Protein AF-A0A7C4C7X8-F1 (afdb_monomer_lite)

Secondary structure (DSSP, 8-state):
--HHHHHH-GGGSPPP---HHHHHHHHHHHHHSSSS---HHHHHHHHHTTS-SS-SSGGG-HHHHHHHHHHHHHTTHHHHH-EETTTTEE--

Sequence (92 aa):
MSDQESNKYPLRKSVIGLQDSLKSPIKNILSIGHVPIFSRYIQRVRTKIGLPGVPPTAYSDKNVVAQILDLARAVNVEGKIGFDTNKKNFKY

Radius of gyration: 18.03 Å; chains: 1; bounding box: 46×19×49 Å

Foldseek 3Di:
DDPVVCVVPVVPDQDAADDPVCQQQVLCCLQQVGRDDQDPVQLVVCVVVVHHSDDPGSNVPPVSSVVSLVVCVVVVVCRRHQQDSVVSHHPD

pLDDT: mean 89.53, std 7.12, range [61.59, 97.31]

Structure (mmCIF, N/CA/C/O backbone):
data_AF-A0A7C4C7X8-F1
#
_entry.id   AF-A0A7C4C7X8-F1
#
loop_
_atom_site.group_PDB
_atom_site.id
_atom_site.type_symbol
_atom_site.label_atom_id
_atom_site.label_alt_id
_atom_site.label_comp_id
_atom_site.label_asym_id
_atom_site.label_entity_id
_atom_site.label_seq_id
_atom_site.pdbx_PDB_ins_code
_atom_site.Cartn_x
_atom_site.Cartn_y
_atom_site.Cartn_z
_atom_site.occupancy
_atom_site.B_iso_or_equiv
_atom_site.auth_seq_id
_atom_site.auth_comp_id
_atom_site.auth_asym_id
_atom_site.auth_atom_id
_atom_site.pdbx_PDB_model_num
ATOM 1 N N . MET A 1 1 ? -18.170 -8.181 22.093 1.00 61.59 1 MET A N 1
ATOM 2 C CA . MET A 1 1 ? -18.519 -7.605 23.408 1.00 61.59 1 MET A CA 1
ATOM 3 C C . MET A 1 1 ? -19.776 -6.787 23.234 1.00 61.59 1 MET A C 1
ATOM 5 O O . MET A 1 1 ? -19.908 -6.143 22.203 1.00 61.59 1 MET A O 1
ATOM 9 N N . SER A 1 2 ? -20.697 -6.861 24.189 1.00 72.62 2 SER A N 1
ATOM 10 C CA . SER A 1 2 ? -21.898 -6.020 24.179 1.00 72.62 2 SER A CA 1
ATOM 11 C C . SER A 1 2 ? -21.517 -4.562 24.459 1.00 72.62 2 SER A C 1
ATOM 13 O O . SER A 1 2 ? -20.610 -4.306 25.255 1.00 72.62 2 SER A O 1
ATOM 15 N N . ASP A 1 3 ? -22.219 -3.601 23.857 1.00 68.06 3 ASP A N 1
ATOM 16 C CA . ASP A 1 3 ? -22.009 -2.163 24.091 1.00 68.06 3 ASP A CA 1
ATOM 17 C C . ASP A 1 3 ? -22.131 -1.784 25.576 1.00 68.06 3 ASP A C 1
ATOM 19 O O . ASP A 1 3 ? -21.428 -0.898 26.069 1.00 68.06 3 ASP A O 1
ATOM 23 N N . GLN A 1 4 ? -22.965 -2.515 26.322 1.00 71.12 4 GLN A N 1
ATOM 24 C CA . GLN A 1 4 ? -23.126 -2.345 27.767 1.00 71.12 4 GLN A CA 1
ATOM 25 C C . GLN A 1 4 ? -21.847 -2.688 28.548 1.00 71.12 4 GLN A C 1
ATOM 27 O O . GLN A 1 4 ? -21.506 -2.017 29.522 1.00 71.12 4 GLN A O 1
ATOM 32 N N . GLU A 1 5 ? -21.109 -3.707 28.109 1.00 74.25 5 GLU A N 1
ATOM 33 C CA . GLU A 1 5 ? -19.874 -4.158 28.756 1.00 74.25 5 GLU A CA 1
ATOM 34 C C . GLU A 1 5 ? -18.716 -3.181 28.484 1.00 74.25 5 GLU A C 1
ATOM 36 O O . GLU A 1 5 ? -17.944 -2.839 29.383 1.00 74.25 5 GLU A O 1
ATOM 41 N N . SER A 1 6 ? -18.660 -2.649 27.259 1.00 72.12 6 SER A N 1
ATOM 42 C CA . SER A 1 6 ? -17.682 -1.653 26.803 1.00 72.12 6 SER A CA 1
ATOM 43 C C . SER A 1 6 ? -17.767 -0.323 27.565 1.00 72.12 6 SER A C 1
ATOM 45 O O . SER A 1 6 ? -16.751 0.349 27.750 1.00 72.12 6 SER A O 1
ATOM 47 N N . ASN A 1 7 ? -18.962 0.071 28.019 1.00 78.06 7 ASN A N 1
ATOM 48 C CA . ASN A 1 7 ? -19.154 1.278 28.831 1.00 78.06 7 ASN A CA 1
ATOM 49 C C . ASN A 1 7 ? -18.694 1.096 30.279 1.00 78.06 7 ASN A C 1
ATOM 51 O O . ASN A 1 7 ? -18.181 2.037 30.880 1.00 78.06 7 ASN A O 1
ATOM 55 N N . LYS A 1 8 ? -18.827 -0.117 30.825 1.00 85.94 8 LYS A N 1
ATOM 56 C CA . LYS A 1 8 ? -18.375 -0.440 32.183 1.00 85.94 8 LYS A CA 1
ATOM 57 C C . LYS A 1 8 ? -16.851 -0.590 32.268 1.00 85.94 8 LYS A C 1
ATOM 59 O O . LYS A 1 8 ? -16.267 -0.284 33.304 1.00 85.94 8 LYS A O 1
ATOM 64 N N . TYR A 1 9 ? -16.206 -1.025 31.182 1.00 85.00 9 TYR A N 1
ATOM 65 C CA . TYR A 1 9 ? -14.760 -1.254 31.117 1.00 85.00 9 TYR A CA 1
ATOM 66 C C . TYR A 1 9 ? -14.119 -0.533 29.917 1.00 85.00 9 TYR A C 1
ATOM 68 O O . TYR A 1 9 ? -13.788 -1.170 28.916 1.00 85.00 9 TYR A O 1
ATOM 76 N N . PRO A 1 10 ? -13.886 0.789 30.002 1.00 76.88 10 PRO A N 1
ATOM 77 C CA . PRO A 1 10 ? -13.427 1.593 28.866 1.00 76.88 10 PRO A CA 1
ATOM 78 C C . PRO A 1 10 ? -12.067 1.158 28.301 1.00 76.88 10 PRO A C 1
ATOM 80 O O . PRO A 1 10 ? -11.855 1.249 27.097 1.00 76.88 10 PRO A O 1
ATOM 83 N N . LEU A 1 11 ? -11.175 0.616 29.134 1.00 81.75 11 LEU A N 1
ATOM 84 C CA . LEU A 1 11 ? -9.872 0.089 28.701 1.00 81.75 11 LEU A CA 1
ATOM 85 C C . LEU A 1 11 ? -9.967 -1.227 27.909 1.00 81.75 11 LEU A C 1
ATOM 87 O O . LEU A 1 11 ? -8.983 -1.648 27.312 1.00 81.75 11 LEU A O 1
ATOM 91 N N . ARG A 1 12 ? -11.135 -1.885 27.897 1.00 80.25 12 ARG A N 1
ATOM 92 C CA . ARG A 1 12 ? -11.391 -3.091 27.091 1.00 80.25 12 ARG A CA 1
ATOM 93 C C . ARG A 1 12 ? -11.938 -2.767 25.700 1.00 80.25 12 ARG A C 1
ATOM 95 O O . ARG A 1 12 ? -12.192 -3.684 24.924 1.00 80.25 12 ARG A O 1
ATOM 102 N N . LYS A 1 13 ? -12.144 -1.485 25.378 1.00 79.25 13 LYS A N 1
ATOM 103 C CA . LYS A 1 13 ? -12.591 -1.069 24.046 1.00 79.25 13 LYS A CA 1
ATOM 104 C C . LYS A 1 13 ? -11.523 -1.418 23.013 1.00 79.25 13 LYS A C 1
ATOM 106 O O . LYS A 1 13 ? -10.335 -1.183 23.226 1.00 79.25 13 LYS A O 1
ATOM 111 N N . SER A 1 14 ? -11.955 -1.958 21.878 1.00 75.12 14 SER A N 1
ATOM 112 C CA . SER A 1 14 ? -11.073 -2.190 20.739 1.00 75.12 14 SER A CA 1
ATOM 113 C C . SER A 1 14 ? -10.546 -0.853 20.227 1.00 75.12 14 SER A C 1
ATOM 115 O O . SER A 1 14 ? -11.329 0.008 19.819 1.00 75.12 14 SER A O 1
ATOM 117 N N . VAL A 1 15 ? -9.228 -0.681 20.240 1.00 78.88 15 VAL A N 1
ATOM 118 C CA . VAL A 1 15 ? -8.584 0.481 19.629 1.00 78.88 15 VAL A CA 1
ATOM 119 C C . VAL A 1 15 ? -8.639 0.300 18.117 1.00 78.88 15 VAL A C 1
ATOM 121 O O . VAL A 1 15 ? -8.069 -0.650 17.585 1.00 78.88 15 VAL A O 1
ATOM 124 N N . ILE A 1 16 ? -9.348 1.200 17.440 1.00 82.69 16 ILE A N 1
ATOM 125 C CA . ILE A 1 16 ? -9.382 1.262 15.981 1.00 82.69 16 ILE A CA 1
ATOM 126 C C . ILE A 1 16 ? -8.357 2.299 15.555 1.00 82.69 16 ILE A C 1
ATOM 128 O O . ILE A 1 16 ? -8.450 3.466 15.934 1.00 82.69 16 ILE A O 1
ATOM 132 N N . GLY A 1 17 ? -7.387 1.872 14.759 1.00 83.38 17 GLY A N 1
ATOM 133 C CA . GLY A 1 17 ? -6.373 2.763 14.221 1.00 83.38 17 GLY A CA 1
ATOM 134 C C . GLY A 1 17 ? -5.003 2.120 14.180 1.00 83.38 17 GLY A C 1
ATOM 135 O O . GLY A 1 17 ? -4.790 0.984 14.600 1.00 83.38 17 GLY A O 1
ATOM 136 N N . LEU A 1 18 ? -4.067 2.873 13.632 1.00 88.25 18 LEU A N 1
ATOM 137 C CA . LEU A 1 18 ? -2.703 2.440 13.413 1.00 88.25 18 LEU A CA 1
ATOM 138 C C . LEU A 1 18 ? -1.768 3.561 13.861 1.00 88.25 18 LEU A C 1
ATOM 140 O O . LEU A 1 18 ? -2.098 4.735 13.695 1.00 88.25 18 LEU A O 1
ATOM 144 N N . GLN A 1 19 ? -0.598 3.209 14.392 1.00 89.31 19 GLN A N 1
ATOM 145 C CA . GLN A 1 19 ? 0.450 4.192 14.665 1.00 89.31 19 GLN A CA 1
ATOM 146 C C . GLN A 1 19 ? 0.810 4.945 13.377 1.00 89.31 19 GLN A C 1
ATOM 148 O O . GLN A 1 19 ? 0.926 4.331 12.312 1.00 89.31 19 GLN A O 1
ATOM 153 N N . ASP A 1 20 ? 1.019 6.260 13.467 1.00 90.12 20 ASP A N 1
ATOM 154 C CA . ASP A 1 20 ? 1.247 7.110 12.289 1.00 90.12 20 ASP A CA 1
ATOM 155 C C . ASP A 1 20 ? 2.459 6.668 11.458 1.00 90.12 20 ASP A C 1
ATOM 157 O O . ASP A 1 20 ? 2.417 6.692 10.226 1.00 90.12 20 ASP A O 1
ATOM 161 N N . SER A 1 21 ? 3.502 6.162 12.121 1.00 92.88 21 SER A N 1
ATOM 162 C CA . SER A 1 21 ? 4.697 5.593 11.483 1.00 92.88 21 SER A CA 1
ATOM 163 C C . SER A 1 21 ? 4.388 4.417 10.550 1.00 92.88 21 SER A C 1
ATOM 165 O O . SER A 1 21 ? 5.098 4.200 9.568 1.00 92.88 21 SER A O 1
ATOM 167 N N . LEU A 1 22 ? 3.315 3.672 10.821 1.00 92.06 22 LEU A N 1
ATOM 168 C CA . LEU A 1 22 ? 2.910 2.500 10.051 1.00 92.06 22 LEU A CA 1
ATOM 169 C C . LEU A 1 22 ? 1.882 2.836 8.963 1.00 92.06 22 LEU A C 1
ATOM 171 O O . LEU A 1 22 ? 1.720 2.051 8.025 1.00 92.06 22 LEU A O 1
ATOM 175 N N . LYS A 1 23 ? 1.210 3.996 9.035 1.00 92.62 23 LYS A N 1
ATOM 176 C CA . LYS A 1 23 ? 0.147 4.361 8.080 1.00 92.62 23 LYS A CA 1
ATOM 177 C C . LYS A 1 23 ? 0.685 4.397 6.652 1.00 92.62 23 LYS A C 1
ATOM 179 O O . LYS A 1 23 ? 0.112 3.780 5.759 1.00 92.62 23 LYS A O 1
ATOM 184 N N . SER A 1 24 ? 1.817 5.060 6.425 1.00 92.94 24 SER A N 1
ATOM 185 C CA . SER A 1 24 ? 2.401 5.176 5.081 1.00 92.94 24 SER A CA 1
ATOM 186 C C . SER A 1 24 ? 2.822 3.814 4.484 1.00 92.94 24 SER A C 1
ATOM 188 O O . SER A 1 24 ? 2.327 3.472 3.406 1.00 92.94 24 SER A O 1
ATOM 190 N N . PRO A 1 25 ? 3.623 2.974 5.176 1.00 93.94 25 PRO A N 1
ATOM 191 C CA . PRO A 1 25 ? 3.948 1.625 4.707 1.00 93.94 25 PRO A CA 1
ATOM 192 C C . PRO A 1 25 ? 2.727 0.760 4.378 1.00 93.94 25 PRO A C 1
ATOM 194 O O . PRO A 1 25 ? 2.675 0.164 3.302 1.00 93.94 25 PRO A O 1
ATOM 197 N N . ILE A 1 26 ? 1.727 0.710 5.266 1.00 94.06 26 ILE A N 1
ATOM 198 C CA . ILE A 1 26 ? 0.534 -0.122 5.054 1.00 94.06 26 ILE A CA 1
ATOM 199 C C . ILE A 1 26 ? -0.307 0.412 3.895 1.00 94.06 26 ILE A C 1
ATOM 201 O O . ILE A 1 26 ? -0.738 -0.367 3.044 1.00 94.06 26 ILE A O 1
ATOM 205 N N . LYS A 1 27 ? -0.495 1.735 3.806 1.00 94.62 27 LYS A N 1
ATOM 206 C CA . LYS A 1 27 ? -1.192 2.357 2.674 1.00 94.62 27 LYS A CA 1
ATOM 207 C C . LYS A 1 27 ? -0.549 1.964 1.354 1.00 94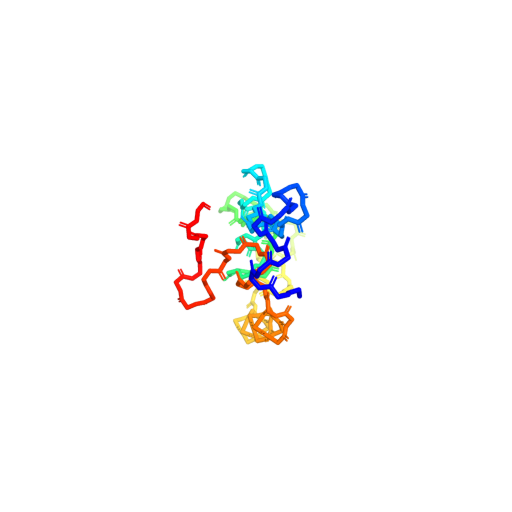.62 27 LYS A C 1
ATOM 209 O O . LYS A 1 27 ? -1.267 1.627 0.414 1.00 94.62 27 LYS A O 1
ATOM 214 N N . ASN A 1 28 ? 0.778 1.988 1.281 1.00 94.44 28 ASN A N 1
ATOM 215 C CA . ASN A 1 28 ? 1.490 1.631 0.065 1.00 94.44 28 ASN A CA 1
ATOM 216 C C . ASN A 1 28 ? 1.308 0.143 -0.263 1.00 94.44 28 ASN A C 1
ATOM 218 O O . ASN A 1 28 ? 0.924 -0.177 -1.385 1.00 94.44 28 ASN A O 1
ATOM 222 N N . ILE A 1 29 ? 1.443 -0.766 0.707 1.00 94.12 29 ILE A N 1
ATOM 223 C CA . ILE A 1 29 ? 1.188 -2.199 0.472 1.00 94.12 29 ILE A CA 1
ATOM 224 C C . ILE A 1 29 ? -0.216 -2.415 -0.110 1.00 94.12 29 ILE A C 1
ATOM 226 O O . ILE A 1 29 ? -0.362 -3.089 -1.126 1.00 94.12 29 ILE A O 1
ATOM 230 N N . LEU A 1 30 ? -1.238 -1.799 0.485 1.00 94.00 30 LEU A N 1
ATOM 231 C CA . LEU A 1 30 ? -2.628 -1.971 0.056 1.00 94.00 30 LEU A CA 1
ATOM 232 C C . LEU A 1 30 ? -2.948 -1.263 -1.269 1.00 94.00 30 LEU A C 1
ATOM 234 O O . LEU A 1 30 ? -3.837 -1.689 -1.999 1.00 94.00 30 LEU A O 1
ATOM 238 N N . SER A 1 31 ? -2.249 -0.175 -1.596 1.00 92.00 31 SER A N 1
ATOM 239 C CA . SER A 1 31 ? -2.576 0.651 -2.769 1.00 92.00 31 SER A CA 1
ATOM 240 C C . SER A 1 31 ? -1.758 0.308 -4.009 1.00 92.00 31 SER A C 1
ATOM 242 O O . SER A 1 31 ? -2.259 0.467 -5.122 1.00 92.00 31 SER A O 1
ATOM 244 N N . ILE A 1 32 ? -0.505 -0.104 -3.816 1.00 92.75 32 ILE A N 1
ATOM 245 C CA . ILE A 1 32 ? 0.491 -0.334 -4.870 1.00 92.75 32 ILE A CA 1
ATOM 246 C C . ILE A 1 32 ? 1.227 -1.671 -4.707 1.00 92.75 32 ILE A C 1
ATOM 248 O O . ILE A 1 32 ? 2.175 -1.920 -5.439 1.00 92.75 32 ILE A O 1
ATOM 252 N N . GLY A 1 33 ? 0.857 -2.523 -3.745 1.00 92.19 33 GLY A N 1
ATOM 253 C CA . GLY A 1 33 ? 1.461 -3.852 -3.582 1.00 92.19 33 GLY A CA 1
ATOM 254 C C . GLY A 1 33 ? 2.914 -3.843 -3.096 1.00 92.19 33 GLY A C 1
ATOM 255 O O . GLY A 1 33 ? 3.617 -4.838 -3.255 1.00 92.19 33 GLY A O 1
ATOM 256 N N . HIS A 1 34 ? 3.403 -2.726 -2.548 1.00 93.50 34 HIS A N 1
ATOM 257 C CA . HIS A 1 34 ? 4.801 -2.580 -2.134 1.00 93.50 34 HIS A CA 1
ATOM 258 C C . HIS A 1 34 ? 4.966 -1.519 -1.042 1.00 93.50 34 HIS A C 1
ATOM 260 O O . HIS A 1 34 ? 4.166 -0.595 -0.966 1.00 93.50 34 HIS A O 1
ATOM 266 N N . VAL A 1 35 ? 6.027 -1.611 -0.229 1.00 89.25 35 VAL A N 1
ATOM 267 C CA . VAL A 1 35 ? 6.300 -0.638 0.847 1.00 89.25 35 VAL A CA 1
ATOM 268 C C . VAL A 1 35 ? 6.832 0.697 0.292 1.00 89.25 35 VAL A C 1
ATOM 270 O O . VAL A 1 35 ? 6.151 1.711 0.444 1.00 89.25 35 VAL A O 1
ATOM 273 N N . PRO A 1 36 ? 8.006 0.758 -0.371 1.00 87.56 36 PRO A N 1
ATOM 274 C CA . PRO A 1 36 ? 8.446 1.978 -1.046 1.00 87.56 36 PRO A CA 1
ATOM 275 C C . PRO A 1 36 ? 7.844 2.137 -2.445 1.00 87.56 36 PRO A C 1
ATOM 277 O O . PRO A 1 36 ? 7.688 1.170 -3.190 1.00 87.56 36 PRO A O 1
ATOM 280 N N . ILE A 1 37 ? 7.610 3.393 -2.829 1.00 87.69 37 ILE A N 1
ATOM 281 C CA . ILE A 1 37 ? 7.369 3.791 -4.218 1.00 87.69 37 ILE A CA 1
ATOM 282 C C . ILE A 1 37 ? 8.718 3.818 -4.951 1.00 87.69 37 ILE A C 1
ATOM 284 O O . ILE A 1 37 ? 9.681 4.423 -4.474 1.00 87.69 37 ILE A O 1
ATOM 288 N N . PHE A 1 38 ? 8.794 3.201 -6.131 1.00 88.69 38 PHE A N 1
ATOM 289 C CA . PHE A 1 38 ? 10.009 3.217 -6.942 1.00 88.69 38 PHE A CA 1
ATOM 290 C C . PHE A 1 38 ? 10.196 4.573 -7.620 1.00 88.69 38 PHE A C 1
ATOM 292 O O . PHE A 1 38 ? 9.506 4.908 -8.583 1.00 88.69 38 PHE A O 1
ATOM 299 N N . SER A 1 39 ? 11.177 5.342 -7.148 1.00 91.25 39 SER A N 1
ATOM 300 C CA . SER A 1 39 ? 11.555 6.602 -7.787 1.00 91.25 39 SER A CA 1
ATOM 301 C C . SER A 1 39 ? 12.138 6.369 -9.186 1.00 91.25 39 SER A C 1
ATOM 303 O O . SER A 1 39 ? 12.739 5.330 -9.474 1.00 91.25 39 SER A O 1
ATOM 305 N N . ARG A 1 40 ? 12.045 7.384 -10.056 1.00 92.69 40 ARG A N 1
ATOM 306 C CA . ARG A 1 40 ? 12.671 7.360 -11.394 1.00 92.69 40 ARG A CA 1
ATOM 307 C C . ARG A 1 40 ? 14.180 7.106 -11.335 1.00 92.69 40 ARG A C 1
ATOM 309 O O . A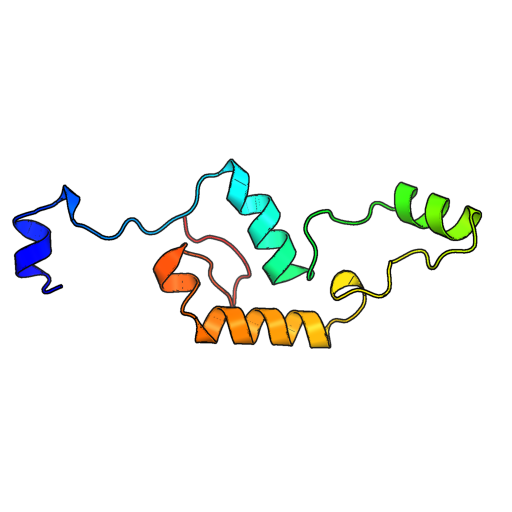RG A 1 40 ? 14.755 6.580 -12.282 1.00 92.69 40 ARG A O 1
ATOM 316 N N . TYR A 1 41 ? 14.843 7.503 -10.247 1.00 94.75 41 TYR A N 1
ATOM 317 C CA . TYR A 1 41 ? 16.259 7.210 -10.044 1.00 94.75 41 TYR A CA 1
ATOM 318 C C . TYR A 1 41 ? 16.497 5.702 -9.910 1.00 94.75 41 TYR A C 1
ATOM 320 O O . TYR A 1 41 ? 17.282 5.152 -10.677 1.00 94.75 41 TYR A O 1
ATOM 328 N N . ILE A 1 42 ? 15.757 5.022 -9.028 1.00 92.31 42 ILE A N 1
ATOM 329 C CA . ILE A 1 42 ? 15.907 3.574 -8.821 1.00 92.31 42 ILE A CA 1
ATOM 330 C C . ILE A 1 42 ? 15.576 2.807 -10.106 1.00 92.31 42 ILE A C 1
ATOM 332 O O . ILE A 1 42 ? 16.308 1.894 -10.478 1.00 92.31 42 ILE A O 1
ATOM 336 N N . GLN A 1 43 ? 14.528 3.212 -10.829 1.00 94.75 43 GLN A N 1
ATOM 337 C CA . GLN A 1 43 ? 14.158 2.576 -12.099 1.00 94.75 43 GLN A CA 1
ATOM 338 C C . GLN A 1 43 ? 15.286 2.660 -13.144 1.00 94.75 43 GLN A C 1
ATOM 340 O O . GLN A 1 43 ? 15.603 1.670 -13.809 1.00 94.75 43 GLN A O 1
ATOM 345 N N . ARG A 1 44 ? 15.947 3.823 -13.253 1.00 96.00 44 ARG A N 1
ATOM 346 C CA . ARG A 1 44 ? 17.100 4.016 -14.148 1.00 96.00 44 ARG A CA 1
ATOM 347 C C . ARG A 1 44 ? 18.308 3.189 -13.723 1.00 96.00 44 ARG A C 1
ATOM 349 O O . ARG A 1 44 ? 18.934 2.566 -14.574 1.00 96.00 44 ARG A O 1
ATOM 356 N N . VAL A 1 45 ? 18.618 3.156 -12.425 1.00 96.19 45 VAL A N 1
ATOM 357 C CA . VAL A 1 45 ? 19.725 2.348 -11.890 1.00 96.19 45 VAL A CA 1
ATOM 358 C C . VAL A 1 45 ? 19.503 0.867 -12.196 1.00 96.19 45 VAL A C 1
ATOM 360 O O . VAL A 1 45 ? 20.416 0.222 -12.699 1.00 96.19 45 VAL A O 1
ATOM 363 N N . ARG A 1 46 ? 18.284 0.352 -11.984 1.00 95.31 46 ARG A N 1
ATOM 364 C CA . ARG A 1 46 ? 17.915 -1.036 -12.311 1.00 95.31 46 ARG A CA 1
ATOM 365 C C . ARG A 1 46 ? 18.112 -1.347 -13.791 1.00 95.31 46 ARG A C 1
ATOM 367 O O . ARG A 1 46 ? 18.768 -2.327 -14.123 1.00 95.31 46 ARG A O 1
ATOM 374 N N . THR A 1 47 ? 17.628 -0.466 -14.661 1.00 96.69 47 THR A N 1
ATOM 375 C CA . THR A 1 47 ? 17.780 -0.631 -16.114 1.00 96.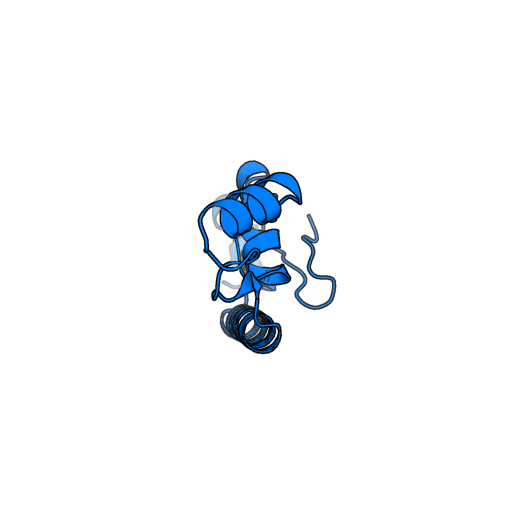69 47 THR A CA 1
ATOM 376 C C . THR A 1 47 ? 19.254 -0.624 -16.531 1.00 96.69 47 THR A C 1
ATOM 378 O O . THR A 1 47 ? 19.663 -1.432 -17.358 1.00 96.69 47 THR A O 1
ATOM 381 N N . LYS A 1 48 ? 20.085 0.229 -15.911 1.00 97.31 48 LYS A N 1
ATOM 382 C CA . LYS A 1 48 ? 21.530 0.308 -16.187 1.00 97.31 48 LYS A CA 1
ATOM 383 C C . LYS A 1 48 ? 22.277 -0.989 -15.854 1.00 97.31 48 LYS A C 1
ATOM 385 O O . LYS A 1 48 ? 23.268 -1.290 -16.508 1.00 97.31 48 LYS A O 1
ATOM 390 N N . ILE A 1 49 ? 21.808 -1.747 -14.864 1.00 96.94 49 ILE A N 1
ATOM 391 C CA . ILE A 1 49 ? 22.380 -3.050 -14.486 1.00 96.94 49 ILE A CA 1
ATOM 392 C C . ILE A 1 49 ? 21.674 -4.234 -15.169 1.00 96.94 49 ILE A C 1
ATOM 394 O O . ILE A 1 49 ? 21.828 -5.371 -14.737 1.00 96.94 49 ILE A O 1
ATOM 398 N N . GLY A 1 50 ? 20.878 -3.977 -16.215 1.00 96.44 50 GLY A N 1
ATOM 399 C CA . GLY A 1 50 ? 20.191 -5.011 -16.994 1.00 96.44 50 GLY A CA 1
ATOM 400 C C . GLY A 1 50 ? 18.937 -5.590 -16.335 1.00 96.44 50 GLY A C 1
ATOM 401 O O . GLY A 1 50 ? 18.390 -6.574 -16.825 1.00 96.44 50 GLY A O 1
ATOM 402 N N . LEU A 1 51 ? 18.455 -4.999 -15.238 1.00 95.50 51 LEU A N 1
ATOM 403 C CA . LEU A 1 51 ? 17.214 -5.418 -14.590 1.00 95.50 51 LEU A CA 1
ATOM 404 C C . LEU A 1 51 ? 16.010 -4.630 -15.124 1.00 95.50 51 LEU A C 1
ATOM 406 O O . LEU A 1 51 ? 16.144 -3.458 -15.480 1.00 95.50 51 LEU A O 1
ATOM 410 N N . PRO A 1 52 ? 14.795 -5.208 -15.073 1.00 93.19 52 PRO A N 1
ATOM 411 C CA . PRO A 1 52 ? 13.570 -4.467 -15.343 1.00 93.19 52 PRO A CA 1
ATOM 412 C C . PRO A 1 52 ? 13.474 -3.225 -14.450 1.00 93.19 52 PRO A C 1
ATOM 414 O O . PRO A 1 52 ? 13.677 -3.315 -13.231 1.00 93.19 52 PRO A O 1
ATOM 417 N N . GLY A 1 53 ? 13.148 -2.071 -15.045 1.00 91.88 53 GLY A N 1
ATOM 418 C CA . GLY A 1 53 ? 13.071 -0.790 -14.331 1.00 91.88 53 GLY A CA 1
ATOM 419 C C . GLY A 1 53 ? 12.134 -0.842 -13.123 1.00 91.88 53 GLY A C 1
ATOM 420 O O . GLY A 1 53 ? 12.442 -0.289 -12.069 1.00 91.88 53 GLY A O 1
ATOM 421 N N . VAL A 1 54 ? 11.051 -1.606 -13.233 1.00 90.75 54 VAL A N 1
ATOM 422 C CA . VAL A 1 54 ? 10.159 -1.963 -12.129 1.00 90.75 54 VAL A CA 1
ATOM 423 C C . VAL A 1 54 ? 10.329 -3.456 -11.828 1.00 90.75 54 VAL A C 1
ATOM 425 O O . VAL A 1 54 ? 10.386 -4.243 -12.772 1.00 90.75 54 VAL A O 1
ATOM 428 N N . PRO A 1 55 ? 10.457 -3.879 -10.557 1.00 90.25 55 PRO A N 1
ATOM 429 C CA . PRO A 1 55 ? 10.593 -5.296 -10.236 1.00 90.25 55 PRO A CA 1
ATOM 430 C C . PRO A 1 55 ? 9.316 -6.082 -10.587 1.00 90.25 55 PRO A C 1
ATOM 432 O O . PRO A 1 55 ? 8.223 -5.527 -10.464 1.00 90.25 55 PRO A O 1
ATOM 435 N N . PRO A 1 56 ? 9.434 -7.371 -10.959 1.00 90.75 56 PRO A N 1
ATOM 436 C CA . PRO A 1 56 ? 8.296 -8.243 -11.256 1.00 90.75 56 PRO A CA 1
ATOM 437 C C . PRO A 1 56 ? 7.611 -8.711 -9.960 1.00 90.75 56 PRO A C 1
ATOM 439 O O . PRO A 1 56 ? 7.624 -9.885 -9.606 1.00 90.75 56 PRO A O 1
ATOM 442 N N . THR A 1 57 ? 7.076 -7.764 -9.194 1.00 91.69 57 THR A N 1
ATOM 443 C CA . THR A 1 57 ? 6.306 -7.999 -7.964 1.00 91.69 57 THR A CA 1
ATOM 444 C C . THR A 1 57 ? 4.887 -7.463 -8.138 1.00 91.69 57 THR A C 1
ATOM 446 O O . THR A 1 57 ? 4.553 -6.916 -9.193 1.00 91.69 57 THR A O 1
ATOM 449 N N . ALA A 1 58 ? 4.060 -7.540 -7.089 1.00 92.19 58 ALA A N 1
ATOM 450 C CA . ALA A 1 58 ? 2.726 -6.933 -7.070 1.00 92.19 58 ALA A CA 1
ATOM 451 C C . ALA A 1 58 ? 2.731 -5.445 -7.476 1.00 92.19 58 ALA A C 1
ATOM 453 O O . ALA A 1 58 ? 1.755 -4.956 -8.028 1.00 92.19 58 ALA A O 1
ATOM 454 N N . TYR A 1 59 ? 3.850 -4.736 -7.298 1.00 91.56 59 TYR A N 1
ATOM 455 C CA . TYR A 1 59 ? 4.012 -3.358 -7.769 1.00 91.56 59 TYR A CA 1
ATOM 456 C C . TYR A 1 59 ? 3.836 -3.191 -9.286 1.00 91.56 59 TYR A C 1
ATOM 458 O O . TYR A 1 59 ? 3.394 -2.143 -9.753 1.00 91.56 59 TYR A O 1
ATOM 466 N N . SER A 1 60 ? 4.207 -4.212 -10.059 1.00 92.38 60 SER A N 1
ATOM 467 C CA . SER A 1 60 ? 4.099 -4.215 -11.520 1.00 92.38 60 SER A CA 1
ATOM 468 C C . SER A 1 60 ? 2.762 -4.751 -12.042 1.00 92.38 60 SER A C 1
ATOM 470 O O . SER A 1 60 ? 2.448 -4.529 -13.209 1.00 92.38 60 SER A O 1
ATOM 472 N N . ASP A 1 61 ? 1.959 -5.403 -11.193 1.00 94.38 61 ASP A N 1
ATOM 473 C CA . ASP A 1 61 ? 0.730 -6.091 -11.594 1.00 94.38 61 ASP A CA 1
ATOM 474 C C . ASP A 1 61 ? -0.494 -5.566 -10.829 1.00 94.38 61 ASP A C 1
ATOM 476 O O . ASP A 1 61 ? -0.715 -5.847 -9.649 1.00 94.38 61 ASP A O 1
ATOM 480 N N . LYS A 1 62 ? -1.349 -4.827 -11.544 1.00 91.62 62 LYS A N 1
ATOM 481 C CA . LYS A 1 62 ? -2.580 -4.252 -10.986 1.00 91.62 62 LYS A CA 1
ATOM 482 C C . LYS A 1 62 ? -3.586 -5.314 -10.537 1.00 91.62 62 LYS A C 1
ATOM 484 O O . LYS A 1 62 ? -4.352 -5.042 -9.613 1.00 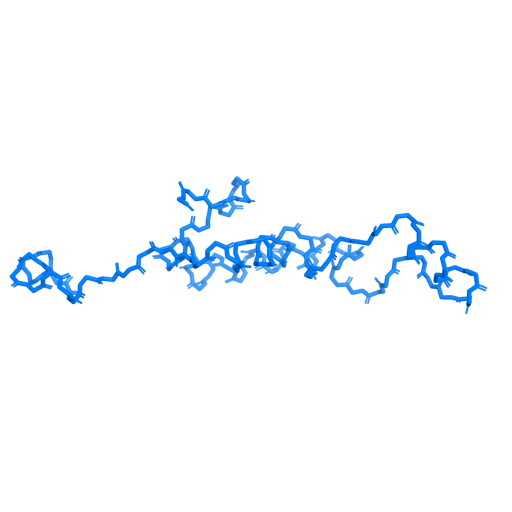91.62 62 LYS A O 1
ATOM 489 N N . ASN A 1 63 ? -3.590 -6.493 -11.157 1.00 94.94 63 ASN A N 1
ATOM 490 C CA . ASN A 1 63 ? -4.495 -7.578 -10.786 1.00 94.94 63 ASN A CA 1
ATOM 491 C C . ASN A 1 63 ? -4.103 -8.147 -9.422 1.00 94.94 63 ASN A C 1
ATOM 493 O O . ASN A 1 63 ? -4.965 -8.374 -8.577 1.00 94.94 63 ASN A O 1
ATOM 497 N N . VAL A 1 64 ? -2.800 -8.291 -9.167 1.00 94.75 64 VAL A N 1
ATOM 498 C CA . VAL A 1 64 ? -2.299 -8.729 -7.857 1.00 94.75 64 VAL A CA 1
ATOM 499 C C . VAL A 1 64 ? -2.621 -7.691 -6.781 1.00 94.75 64 VAL A C 1
ATOM 501 O O . VAL A 1 64 ? -3.060 -8.051 -5.692 1.00 94.75 64 VAL A O 1
ATOM 504 N N . VAL A 1 65 ? -2.496 -6.393 -7.078 1.00 94.75 65 VAL A N 1
ATOM 505 C CA . VAL A 1 65 ? -2.915 -5.333 -6.138 1.00 94.75 65 VAL A CA 1
ATOM 506 C C . VAL A 1 65 ? -4.413 -5.409 -5.823 1.00 94.75 65 VAL A C 1
ATOM 508 O O . VAL A 1 65 ? -4.805 -5.220 -4.672 1.00 94.75 65 VAL A O 1
ATOM 511 N N . ALA A 1 66 ? -5.259 -5.706 -6.813 1.00 94.62 66 ALA A N 1
ATOM 512 C CA . ALA A 1 66 ? -6.688 -5.904 -6.580 1.00 94.62 66 ALA A CA 1
ATOM 513 C C . ALA A 1 66 ? -6.948 -7.097 -5.643 1.00 94.62 66 ALA A C 1
ATOM 515 O O . ALA A 1 66 ? -7.692 -6.952 -4.676 1.00 94.62 66 ALA A O 1
ATOM 516 N N . GLN A 1 67 ? -6.248 -8.218 -5.839 1.00 95.81 67 GLN A N 1
ATOM 517 C CA . GLN A 1 67 ? -6.343 -9.381 -4.949 1.00 95.81 67 GLN A CA 1
ATOM 518 C C . GLN A 1 67 ? -5.903 -9.058 -3.512 1.00 95.81 67 GLN A C 1
ATOM 520 O O . GLN A 1 67 ? -6.543 -9.498 -2.559 1.00 95.81 67 GLN A O 1
ATOM 525 N N . ILE A 1 68 ? -4.853 -8.246 -3.331 1.00 94.44 68 ILE A N 1
ATOM 526 C CA . ILE A 1 68 ? -4.434 -7.769 -2.000 1.00 94.44 68 ILE A CA 1
ATOM 527 C C . ILE A 1 68 ? -5.564 -6.975 -1.330 1.00 94.44 68 ILE A C 1
ATOM 529 O O . ILE A 1 68 ? -5.833 -7.165 -0.143 1.00 94.44 68 ILE A O 1
ATOM 533 N N . LEU A 1 69 ? -6.243 -6.097 -2.076 1.00 94.62 69 LEU A N 1
ATOM 534 C CA . LEU A 1 69 ? -7.377 -5.331 -1.553 1.00 94.62 69 LEU A CA 1
ATOM 535 C C . LEU A 1 69 ? -8.570 -6.224 -1.203 1.00 94.62 69 LEU A C 1
ATOM 537 O O . LEU A 1 69 ? -9.212 -5.992 -0.180 1.00 94.62 69 LEU A O 1
ATOM 541 N N . ASP A 1 70 ? -8.846 -7.255 -1.995 1.00 95.38 70 ASP A N 1
ATOM 542 C CA . ASP A 1 70 ? -9.926 -8.201 -1.706 1.00 95.38 70 ASP A CA 1
ATOM 543 C C . ASP A 1 70 ? -9.636 -9.026 -0.449 1.00 95.38 70 ASP A C 1
ATOM 545 O O . ASP A 1 70 ? -10.507 -9.169 0.411 1.00 95.38 70 ASP A O 1
ATOM 549 N N . LEU A 1 71 ? -8.387 -9.463 -0.259 1.00 94.81 71 LEU A N 1
ATOM 550 C CA . LEU A 1 71 ? -7.946 -10.087 0.991 1.00 94.81 71 LEU A CA 1
ATOM 551 C C . LEU A 1 71 ? -8.079 -9.126 2.180 1.00 94.81 71 LEU A C 1
ATOM 553 O O . LEU A 1 71 ? -8.556 -9.522 3.244 1.00 94.81 71 LEU A O 1
ATOM 557 N N . ALA A 1 72 ? -7.714 -7.852 2.007 1.00 93.56 72 ALA A N 1
ATOM 558 C CA . ALA A 1 72 ? -7.857 -6.836 3.049 1.00 93.56 72 ALA A CA 1
ATOM 559 C C . ALA A 1 72 ? -9.328 -6.618 3.455 1.00 93.56 72 ALA A C 1
ATOM 561 O O . ALA A 1 72 ? -9.635 -6.460 4.641 1.00 93.56 72 ALA A O 1
ATOM 562 N N . ARG A 1 73 ? -10.256 -6.658 2.493 1.00 94.12 73 ARG A N 1
ATOM 563 C CA . ARG A 1 73 ? -11.699 -6.630 2.775 1.00 94.12 73 ARG A CA 1
ATOM 564 C C . ARG A 1 73 ? -12.137 -7.883 3.526 1.00 94.12 73 ARG A C 1
ATOM 566 O O . ARG A 1 73 ? -12.795 -7.763 4.556 1.00 94.12 73 ARG A O 1
ATOM 573 N N . ALA A 1 74 ? -11.717 -9.062 3.066 1.00 95.38 74 ALA A N 1
ATOM 574 C CA . ALA A 1 74 ? -12.088 -10.343 3.665 1.00 95.38 74 ALA A CA 1
ATOM 575 C C . ALA A 1 74 ? -11.675 -10.456 5.144 1.00 95.38 74 ALA A C 1
ATOM 577 O O . ALA A 1 74 ? -12.422 -10.998 5.954 1.00 95.38 74 ALA A O 1
ATOM 578 N N . VAL A 1 75 ? -10.521 -9.898 5.529 1.00 92.69 75 VAL A N 1
ATOM 579 C CA . VAL A 1 75 ? -10.043 -9.926 6.928 1.00 92.69 75 VAL A CA 1
ATOM 580 C C . VAL A 1 75 ? -10.508 -8.735 7.780 1.00 92.69 75 VAL A C 1
ATOM 582 O O . VAL A 1 75 ? -10.040 -8.580 8.918 1.00 92.69 75 VAL A O 1
ATOM 585 N N . ASN A 1 76 ? -11.423 -7.912 7.254 1.00 91.12 76 ASN A N 1
ATOM 586 C CA . ASN A 1 76 ? -11.973 -6.707 7.878 1.00 91.12 76 ASN A CA 1
ATOM 587 C C . ASN A 1 76 ? -10.890 -5.716 8.350 1.00 91.12 76 ASN A C 1
ATOM 589 O O . ASN A 1 76 ? -10.860 -5.297 9.510 1.00 91.12 76 ASN A O 1
ATOM 593 N N . VAL A 1 77 ? -9.967 -5.347 7.453 1.00 90.56 77 VAL A N 1
ATOM 594 C CA . VAL A 1 77 ? -8.927 -4.340 7.743 1.00 90.56 77 VAL A CA 1
ATOM 595 C C . 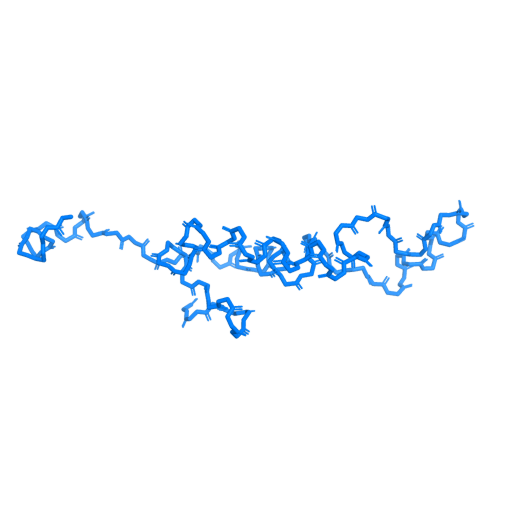VAL A 1 77 ? -9.549 -2.998 8.143 1.00 90.56 77 VAL A C 1
ATOM 597 O O . VAL A 1 77 ? -9.048 -2.338 9.052 1.00 90.56 77 VAL A O 1
ATOM 600 N N . GLU A 1 78 ? -10.669 -2.612 7.532 1.00 91.00 78 GLU A N 1
ATOM 601 C CA . GLU A 1 78 ? -11.359 -1.356 7.838 1.00 91.00 78 GLU A CA 1
ATOM 602 C C . GLU A 1 78 ? -11.787 -1.269 9.309 1.00 91.00 78 GLU A C 1
ATOM 604 O O . GLU A 1 78 ? -11.483 -0.279 9.973 1.00 91.00 78 GLU A O 1
ATOM 609 N N . GLY A 1 79 ? -12.406 -2.323 9.853 1.00 88.62 79 GLY A N 1
ATOM 610 C CA . GLY A 1 79 ? -12.805 -2.370 11.262 1.00 88.62 79 GLY A CA 1
ATOM 611 C C . GLY A 1 79 ? -11.639 -2.492 12.248 1.00 88.62 79 GLY A C 1
ATOM 612 O O . GLY A 1 79 ? -11.798 -2.157 13.417 1.00 88.62 79 GLY A O 1
ATOM 613 N N . LYS A 1 80 ? -10.466 -2.956 11.797 1.00 88.38 80 LYS A N 1
ATOM 614 C CA . LYS A 1 80 ? -9.287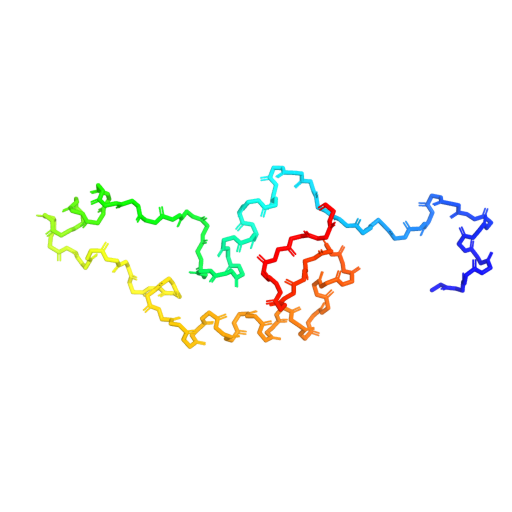 -3.160 12.657 1.00 88.38 80 LYS A CA 1
ATOM 615 C C . LYS A 1 80 ? -8.383 -1.935 12.724 1.00 88.38 80 LYS A C 1
ATOM 617 O O . LYS A 1 80 ? -7.978 -1.529 13.806 1.00 88.38 80 LYS A O 1
ATOM 622 N N . ILE A 1 81 ? -8.055 -1.353 11.572 1.00 91.44 81 ILE A N 1
ATOM 623 C CA . ILE A 1 81 ? -7.059 -0.274 11.472 1.00 91.44 81 ILE A CA 1
ATOM 624 C C . ILE A 1 81 ? -7.616 1.012 10.855 1.00 91.44 81 ILE A C 1
ATOM 626 O O . ILE A 1 81 ? -6.867 1.966 10.665 1.00 91.44 81 ILE A O 1
ATOM 630 N N . GLY A 1 82 ? -8.910 1.060 10.519 1.00 91.94 82 GLY A N 1
ATOM 631 C CA . GLY A 1 82 ? -9.553 2.263 9.986 1.00 91.94 82 GLY A CA 1
ATOM 632 C C . GLY A 1 82 ? -9.178 2.600 8.540 1.00 91.94 82 GLY A C 1
ATOM 633 O O . GLY A 1 82 ? -9.317 3.754 8.135 1.00 91.94 82 GLY A O 1
ATOM 634 N N . PHE A 1 83 ? -8.680 1.634 7.761 1.00 93.25 83 PHE A N 1
ATOM 635 C CA . PHE A 1 83 ? -8.355 1.836 6.347 1.00 93.25 83 PHE A CA 1
ATOM 636 C C . PHE A 1 83 ? -9.598 1.658 5.467 1.00 93.25 83 PHE A C 1
ATOM 638 O O . PHE A 1 83 ? -10.136 0.558 5.361 1.00 93.25 83 PHE A O 1
ATOM 645 N N . ASP A 1 84 ? -10.032 2.732 4.812 1.00 92.50 84 ASP A N 1
ATOM 646 C CA . ASP A 1 84 ? -11.108 2.716 3.824 1.00 92.50 84 ASP A CA 1
ATOM 647 C C . ASP A 1 84 ? -10.571 2.136 2.509 1.00 92.50 84 ASP A C 1
ATOM 649 O O . ASP A 1 84 ? -9.761 2.759 1.814 1.00 92.50 84 ASP A O 1
ATOM 653 N N . THR A 1 85 ? -11.010 0.923 2.169 1.00 88.56 85 THR A N 1
ATOM 654 C CA . THR A 1 85 ? -10.532 0.209 0.972 1.00 88.56 85 THR A CA 1
ATOM 655 C C . THR A 1 85 ? -11.021 0.827 -0.340 1.00 88.56 85 THR A C 1
ATOM 657 O O . THR A 1 85 ? -10.376 0.637 -1.372 1.00 88.56 85 THR A O 1
ATOM 660 N N . ASN A 1 86 ? -12.108 1.605 -0.315 1.00 89.00 86 ASN A N 1
ATOM 661 C CA . ASN A 1 86 ? -12.645 2.284 -1.494 1.00 89.00 86 ASN A CA 1
ATOM 662 C C . ASN A 1 86 ? -11.881 3.583 -1.763 1.00 89.00 86 ASN A C 1
ATOM 664 O O . ASN A 1 86 ? -11.474 3.845 -2.894 1.00 89.00 86 ASN A O 1
ATOM 668 N N . LYS A 1 87 ? -11.624 4.370 -0.712 1.00 91.50 87 LYS A N 1
ATOM 669 C CA . LYS A 1 87 ? -10.827 5.606 -0.794 1.00 91.50 87 LYS A CA 1
ATOM 670 C C . LYS A 1 87 ? -9.318 5.353 -0.788 1.00 91.50 87 LYS A C 1
ATOM 672 O O . LYS A 1 87 ? -8.549 6.278 -1.045 1.00 91.50 87 LYS A O 1
ATOM 677 N N . LYS A 1 88 ? -8.891 4.124 -0.476 1.00 90.88 88 LYS A N 1
ATOM 678 C CA . LYS A 1 88 ? -7.490 3.713 -0.283 1.00 90.88 88 LYS A CA 1
ATOM 679 C C . LYS A 1 88 ? -6.746 4.629 0.696 1.00 90.88 88 LYS A C 1
ATOM 681 O O . LYS A 1 88 ? -5.610 5.049 0.455 1.00 90.88 88 LYS A O 1
ATOM 686 N N . ASN A 1 89 ? -7.410 4.992 1.792 1.00 92.00 89 ASN A N 1
ATOM 687 C CA . ASN A 1 89 ? -6.869 5.921 2.779 1.00 92.00 89 ASN A CA 1
ATOM 688 C C . ASN A 1 89 ? -7.378 5.613 4.190 1.00 92.00 89 ASN A C 1
ATOM 690 O O . ASN A 1 89 ? -8.425 4.994 4.354 1.00 92.00 89 ASN A O 1
ATOM 694 N N . PHE A 1 90 ? -6.655 6.067 5.210 1.00 91.50 90 PHE A N 1
ATOM 695 C CA . PHE A 1 90 ? -7.110 5.950 6.596 1.00 91.50 90 PHE A CA 1
ATOM 696 C C . PHE A 1 90 ? -8.181 6.998 6.913 1.00 91.50 90 PHE A C 1
ATOM 698 O O . PHE A 1 90 ? -8.114 8.124 6.416 1.00 91.50 90 PHE A O 1
ATOM 705 N N . LYS A 1 91 ? -9.173 6.617 7.725 1.00 85.88 91 LYS A N 1
ATOM 706 C CA . LYS A 1 91 ? -10.229 7.516 8.222 1.00 85.88 91 LYS A CA 1
ATOM 707 C C . LYS A 1 91 ? -9.747 8.434 9.351 1.00 85.88 91 LYS A C 1
ATOM 709 O O . LYS A 1 91 ? -10.316 9.508 9.523 1.00 85.88 91 LYS A O 1
ATOM 714 N N . TYR A 1 92 ? -8.726 7.995 10.088 1.00 78.06 92 TYR A N 1
ATOM 715 C CA . TYR A 1 92 ? -8.140 8.650 11.259 1.00 78.06 92 TYR A CA 1
ATOM 716 C C . TYR A 1 92 ? -6.615 8.651 11.146 1.00 78.06 92 TYR A C 1
ATOM 718 O O . TYR A 1 92 ? -6.049 7.683 10.585 1.00 78.06 92 TYR A O 1
#